Protein AF-A0A662GSS2-F1 (afdb_monomer)

Mean predicted aligned error: 10.98 Å

Solvent-accessible surface area (backbone atoms only — not comparable to full-atom values): 7253 Å² total; per-residue (Å²): 115,70,66,57,59,55,38,46,74,74,69,44,60,66,65,59,56,49,51,52,54,47,50,58,52,48,54,57,50,50,54,53,49,53,54,50,53,67,70,62,73,64,88,51,67,69,66,77,69,25,67,66,56,55,49,51,53,50,46,35,34,47,33,1,27,77,89,46,88,63,18,29,56,53,17,41,67,55,48,49,56,52,54,50,52,50,46,68,72,49,58,85,50,83,85,51,52,68,62,53,50,53,51,48,52,50,50,50,46,70,76,42,75,71,15,52,43,50,56,53,55,50,50,54,53,59,76,74,106

Foldseek 3Di:
DVVVVVCVVVVHPPVVVVVVVVVVVVVVVVVVVVVVCVVVVDDDVCVVVPPVVVVVLVCLCVLLPPPDPCSSVQSCVVVVVVLVVVLVVPVVDPPCSVVVSVVVSVVCCVVRVRHPVVVVVVVVVVVVD

Structure (mmCIF, N/CA/C/O backbone):
data_AF-A0A662GSS2-F1
#
_entry.id   AF-A0A662GSS2-F1
#
loop_
_atom_site.group_PDB
_atom_site.id
_atom_site.type_symbol
_atom_site.label_atom_id
_atom_site.label_alt_id
_atom_site.label_comp_id
_atom_site.label_asym_id
_atom_site.label_entity_id
_atom_site.label_seq_id
_atom_site.pdbx_PDB_ins_code
_atom_site.Cartn_x
_atom_site.Cartn_y
_atom_site.Cartn_z
_atom_site.occupancy
_atom_site.B_iso_or_equiv
_atom_site.auth_seq_id
_atom_site.auth_comp_id
_atom_site.auth_asym_id
_atom_site.auth_atom_id
_atom_site.pdbx_PDB_model_num
ATOM 1 N N . ARG A 1 1 ? -10.160 5.418 19.799 1.00 49.72 1 ARG A N 1
ATOM 2 C CA . ARG A 1 1 ? -9.576 5.208 21.157 1.00 49.72 1 ARG A CA 1
ATOM 3 C C . ARG A 1 1 ? -10.683 5.126 22.199 1.00 49.72 1 ARG A C 1
ATOM 5 O O . ARG A 1 1 ? -10.632 4.222 23.017 1.00 49.72 1 ARG A O 1
ATOM 12 N N . GLU A 1 2 ? -11.683 6.003 22.132 1.00 53.19 2 GLU A N 1
ATOM 13 C CA . GLU A 1 2 ? -12.875 5.962 22.995 1.00 53.19 2 GLU A CA 1
ATOM 14 C C . GLU A 1 2 ? -13.703 4.678 22.790 1.00 53.19 2 GLU A C 1
ATOM 16 O O . GLU A 1 2 ? -14.084 4.037 23.767 1.00 53.19 2 GLU A O 1
ATOM 21 N N . ASP A 1 3 ? -13.825 4.199 21.545 1.00 68.38 3 ASP A N 1
ATOM 22 C CA . ASP A 1 3 ? -14.552 2.956 21.222 1.00 68.38 3 ASP A CA 1
ATOM 23 C C . ASP A 1 3 ? -13.954 1.697 21.866 1.00 68.38 3 ASP A C 1
ATOM 25 O O . ASP A 1 3 ? -14.654 0.726 22.132 1.00 68.38 3 ASP A O 1
ATOM 29 N N . GLU A 1 4 ? -12.645 1.691 22.133 1.00 68.19 4 GLU A N 1
ATOM 30 C CA . GLU A 1 4 ? -11.967 0.522 22.697 1.00 68.19 4 GLU A CA 1
ATOM 31 C C . GLU A 1 4 ? -12.246 0.370 24.195 1.00 68.19 4 GLU A C 1
ATOM 33 O O . GLU A 1 4 ? -12.384 -0.747 24.694 1.00 68.19 4 GLU A O 1
ATOM 38 N N . VAL A 1 5 ? -12.361 1.493 24.908 1.00 68.88 5 VAL A N 1
ATOM 39 C CA . VAL A 1 5 ? -12.716 1.508 26.332 1.00 68.88 5 VAL A CA 1
ATOM 40 C C . VAL A 1 5 ? -14.187 1.113 26.503 1.00 68.88 5 VAL A C 1
ATOM 42 O O . VAL A 1 5 ? -14.493 0.304 27.376 1.00 68.88 5 VAL A O 1
ATOM 45 N N . ALA A 1 6 ? -15.067 1.592 25.616 1.00 71.50 6 ALA A N 1
ATOM 46 C CA . ALA A 1 6 ? -16.480 1.210 25.585 1.00 71.50 6 ALA A CA 1
ATOM 47 C C . ALA A 1 6 ? -16.700 -0.263 25.182 1.00 71.50 6 ALA A C 1
ATOM 49 O O . ALA A 1 6 ? -17.533 -0.952 25.759 1.00 71.50 6 ALA A O 1
ATOM 50 N N . ALA A 1 7 ? -15.928 -0.799 24.234 1.00 70.75 7 ALA A N 1
ATOM 51 C CA . ALA A 1 7 ? -16.028 -2.212 23.864 1.00 70.75 7 ALA A CA 1
ATOM 52 C C . ALA A 1 7 ? -15.583 -3.140 25.011 1.00 70.75 7 ALA A C 1
ATOM 54 O O . ALA A 1 7 ? -16.218 -4.167 25.264 1.00 70.75 7 ALA A O 1
ATOM 55 N N . ARG A 1 8 ? -14.532 -2.761 25.754 1.00 74.88 8 ARG A N 1
ATOM 56 C CA . ARG A 1 8 ? -14.077 -3.528 26.925 1.00 74.88 8 ARG A CA 1
ATOM 57 C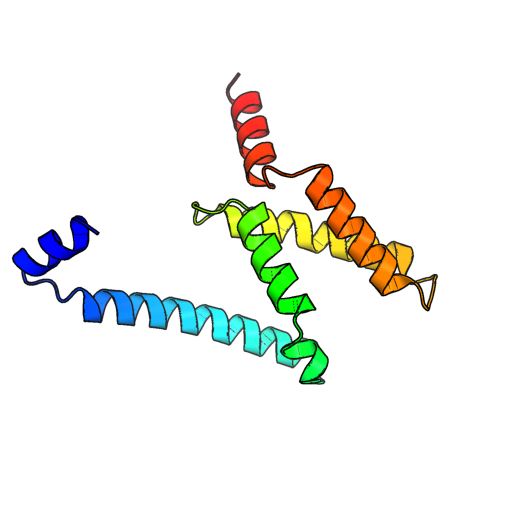 C . ARG A 1 8 ? -15.087 -3.516 28.072 1.00 74.88 8 ARG A C 1
ATOM 59 O O . ARG A 1 8 ? -15.200 -4.531 28.753 1.00 74.88 8 ARG A O 1
ATOM 66 N N . SER A 1 9 ? -15.835 -2.428 28.276 1.00 75.19 9 SER A N 1
ATOM 67 C CA . SER A 1 9 ? -16.858 -2.365 29.333 1.00 75.19 9 SER A CA 1
ATOM 68 C C . SER A 1 9 ? -18.092 -3.230 29.046 1.00 75.19 9 SER A C 1
ATOM 70 O O . SER A 1 9 ? -18.771 -3.634 29.984 1.00 75.19 9 SER A O 1
ATOM 72 N N . VAL A 1 10 ? -18.339 -3.591 27.781 1.00 80.25 10 VAL A N 1
ATOM 73 C CA . VAL A 1 10 ? -19.389 -4.547 27.364 1.00 80.25 10 VAL A CA 1
ATOM 74 C C . VAL A 1 10 ? -18.858 -5.999 27.327 1.00 80.25 10 VAL A C 1
ATOM 76 O O . VAL A 1 10 ? -19.556 -6.922 26.921 1.00 80.25 10 VAL A O 1
ATOM 79 N N . GLY A 1 11 ? -17.616 -6.236 27.768 1.00 78.00 11 GLY A N 1
ATOM 80 C CA . GLY A 1 11 ? -17.000 -7.569 27.808 1.00 78.00 11 GLY A CA 1
ATOM 81 C C . GLY A 1 11 ? -16.407 -8.041 26.475 1.00 78.00 11 GLY A C 1
ATOM 82 O O . GLY A 1 11 ? -16.001 -9.198 26.360 1.00 78.00 11 GLY A O 1
ATOM 83 N N . ILE A 1 12 ? -16.311 -7.169 25.462 1.00 78.50 12 ILE A N 1
ATOM 84 C CA . ILE A 1 12 ? -15.691 -7.513 24.178 1.00 78.50 12 ILE A CA 1
ATOM 85 C C . ILE A 1 12 ? -14.172 -7.527 24.347 1.00 78.50 12 ILE A C 1
ATOM 87 O O . ILE A 1 12 ? -13.545 -6.530 24.718 1.00 78.50 12 ILE A O 1
ATOM 91 N N . ASN A 1 13 ? -13.552 -8.656 24.008 1.00 82.31 13 ASN A N 1
ATOM 92 C CA . ASN A 1 13 ? -12.102 -8.769 23.977 1.00 82.31 13 ASN A CA 1
ATOM 93 C C . ASN A 1 13 ? -11.537 -8.024 22.753 1.00 82.31 13 ASN A C 1
ATOM 95 O O . ASN A 1 13 ? -11.382 -8.585 21.665 1.00 82.31 13 ASN A O 1
ATOM 99 N N . THR A 1 14 ? -11.207 -6.744 22.936 1.00 82.81 14 THR A N 1
ATOM 100 C CA . THR A 1 14 ? -10.677 -5.886 21.862 1.00 82.81 14 THR A CA 1
ATOM 101 C C . THR A 1 14 ? -9.331 -6.364 21.320 1.00 82.81 14 THR A C 1
ATOM 103 O O . THR A 1 14 ? -8.998 -6.072 20.172 1.00 82.81 14 THR A O 1
ATOM 106 N N . VAL A 1 15 ? -8.571 -7.130 22.110 1.00 86.06 15 VAL A N 1
ATOM 107 C CA . VAL A 1 15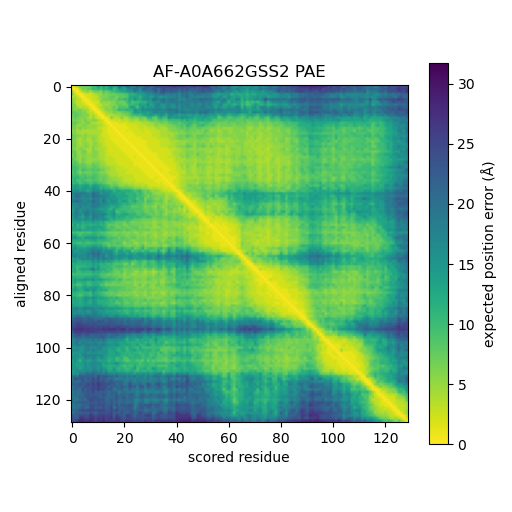 ? -7.299 -7.725 21.685 1.00 86.06 15 VAL A CA 1
ATOM 108 C C . VAL A 1 15 ? -7.554 -8.823 20.656 1.00 86.06 15 VAL A C 1
ATOM 110 O O . VAL A 1 15 ? -6.955 -8.789 19.584 1.00 86.06 15 VAL A O 1
ATOM 113 N N . LEU A 1 16 ? -8.490 -9.740 20.926 1.00 85.81 16 LEU A N 1
ATOM 114 C CA . LEU A 1 16 ? -8.845 -10.804 19.979 1.00 85.81 16 LEU A CA 1
ATOM 115 C C . LEU A 1 16 ? -9.384 -10.241 18.662 1.00 85.81 16 LEU A C 1
ATOM 117 O O . LEU A 1 16 ? -8.945 -10.668 17.599 1.00 85.81 16 LEU A O 1
ATOM 121 N N . VAL A 1 17 ? -10.269 -9.242 18.715 1.00 88.00 17 VAL A N 1
ATOM 122 C CA . VAL A 1 17 ? -10.823 -8.616 17.500 1.00 88.00 17 VAL A CA 1
ATOM 123 C C . VAL A 1 17 ? -9.719 -7.988 16.643 1.00 88.00 17 VAL A C 1
ATOM 125 O O . VAL A 1 17 ? -9.697 -8.178 15.427 1.00 88.00 17 VAL A O 1
ATOM 128 N N . LYS A 1 18 ? -8.760 -7.290 17.262 1.00 86.69 18 LYS A N 1
ATOM 129 C CA . LYS A 1 18 ? -7.612 -6.712 16.547 1.00 86.69 18 LYS A CA 1
ATOM 130 C C . LYS A 1 18 ? -6.686 -7.778 15.968 1.00 86.69 18 LYS A C 1
ATOM 132 O O . LYS A 1 18 ? -6.247 -7.627 14.833 1.00 86.69 18 LYS A O 1
ATOM 137 N N . ILE A 1 19 ? -6.411 -8.848 16.716 1.00 92.12 19 ILE A N 1
ATOM 138 C CA . ILE A 1 19 ? -5.590 -9.968 16.240 1.00 92.12 19 ILE A CA 1
ATOM 139 C C . ILE A 1 19 ? -6.253 -10.641 15.033 1.00 92.12 19 ILE A C 1
ATOM 141 O O . ILE A 1 19 ? -5.579 -10.891 14.038 1.00 92.12 19 ILE A O 1
ATOM 145 N N . VAL A 1 20 ? -7.565 -10.887 15.075 1.00 92.12 20 VAL A N 1
ATOM 146 C CA . VAL A 1 20 ? -8.304 -11.471 13.945 1.00 92.12 20 VAL A CA 1
ATOM 147 C C . VAL A 1 20 ? -8.284 -10.533 12.737 1.00 92.12 20 VAL A C 1
ATOM 149 O O . VAL A 1 20 ? -7.980 -10.975 11.632 1.00 92.12 20 VAL A O 1
ATOM 152 N N . ALA A 1 21 ? -8.524 -9.233 12.930 1.00 89.75 21 ALA A N 1
ATOM 153 C CA . ALA A 1 21 ? -8.446 -8.249 11.848 1.00 89.75 21 ALA A CA 1
ATOM 154 C C . ALA A 1 21 ? -7.037 -8.169 11.224 1.00 89.75 21 ALA A C 1
ATOM 156 O O . ALA A 1 21 ? -6.895 -8.072 10.000 1.00 89.75 21 ALA A O 1
ATOM 157 N N . PHE A 1 22 ? -5.993 -8.258 12.051 1.00 91.19 22 PHE A N 1
ATOM 158 C CA . PHE A 1 22 ? -4.609 -8.321 11.594 1.00 91.19 22 PH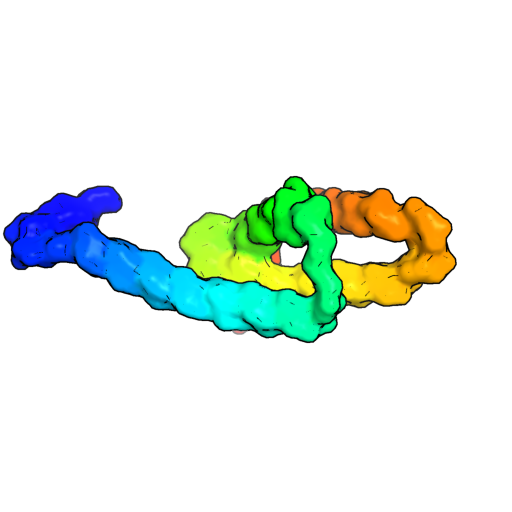E A CA 1
ATOM 159 C C . PHE A 1 22 ? -4.322 -9.614 10.826 1.00 91.19 22 PHE A C 1
ATOM 161 O O . PHE A 1 22 ? -3.762 -9.549 9.737 1.00 91.19 22 PHE A O 1
ATOM 168 N N . MET A 1 23 ? -4.756 -10.772 11.333 1.00 94.69 23 MET A N 1
ATOM 169 C CA . MET A 1 23 ? -4.594 -12.058 10.648 1.00 94.69 23 MET A CA 1
ATOM 170 C C . MET A 1 23 ? -5.278 -12.066 9.279 1.00 94.69 23 MET A C 1
ATOM 172 O O . MET A 1 23 ? -4.665 -12.483 8.300 1.00 94.69 23 MET A O 1
ATOM 176 N N . LEU A 1 24 ? -6.506 -11.550 9.179 1.00 93.69 24 LEU A N 1
ATOM 177 C CA . LEU A 1 24 ? -7.2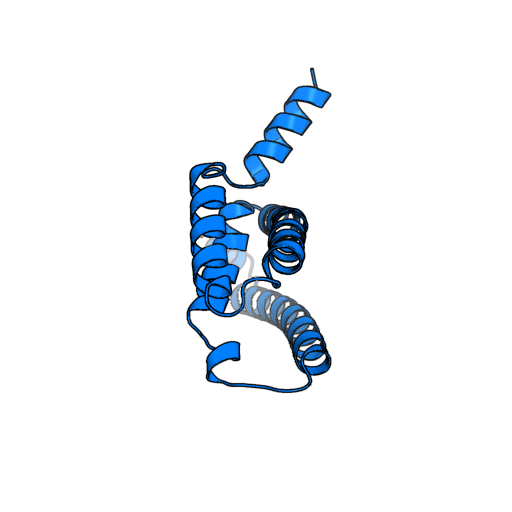12 -11.437 7.898 1.00 93.69 24 LEU A CA 1
ATOM 178 C C . LEU A 1 24 ? -6.444 -10.557 6.902 1.00 93.69 24 LEU A C 1
ATOM 180 O O . LEU A 1 24 ? -6.294 -10.921 5.736 1.00 93.69 24 LEU A O 1
ATOM 184 N N . SER A 1 25 ? -5.898 -9.434 7.371 1.00 88.69 25 SER A N 1
ATOM 185 C CA . SER A 1 25 ? -5.070 -8.543 6.546 1.00 88.69 25 SER A CA 1
ATOM 186 C C . SER A 1 25 ? -3.759 -9.213 6.118 1.00 88.69 25 SER A C 1
ATOM 188 O O . SER A 1 25 ? -3.345 -9.097 4.965 1.00 88.69 25 SER A O 1
ATOM 190 N N . ALA A 1 26 ? -3.121 -9.952 7.028 1.00 91.88 26 ALA A N 1
ATOM 191 C CA . ALA A 1 26 ? -1.881 -10.670 6.771 1.00 91.88 26 ALA A CA 1
ATOM 192 C C . ALA A 1 26 ? -2.070 -11.77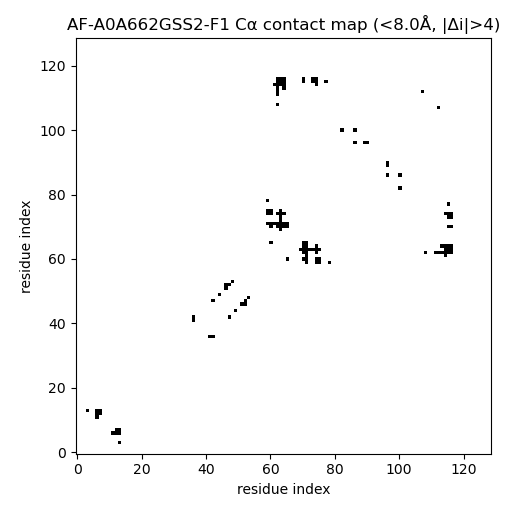5 5.725 1.00 91.88 26 ALA A C 1
ATOM 194 O O . ALA A 1 26 ? -1.246 -11.886 4.825 1.00 91.88 26 ALA A O 1
ATOM 195 N N . ILE A 1 27 ? -3.173 -12.529 5.782 1.00 95.38 27 ILE A N 1
ATOM 196 C CA . ILE A 1 27 ? -3.497 -13.564 4.787 1.00 95.38 27 ILE A CA 1
ATOM 197 C C . ILE A 1 27 ? -3.589 -12.954 3.386 1.00 95.38 27 ILE A C 1
ATOM 199 O O . ILE A 1 27 ? -2.955 -13.452 2.455 1.00 95.38 27 ILE A O 1
ATOM 203 N N .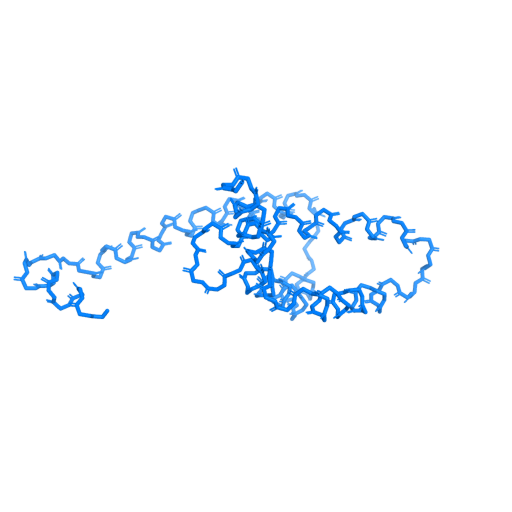 LEU A 1 28 ? -4.330 -11.851 3.235 1.00 89.50 28 LEU A N 1
ATOM 204 C CA . LEU A 1 28 ? -4.454 -11.160 1.948 1.00 89.50 28 LEU A CA 1
ATOM 205 C C . LEU A 1 28 ? -3.090 -10.674 1.437 1.00 89.50 28 LEU A C 1
ATOM 207 O O . LEU A 1 28 ? -2.770 -10.848 0.260 1.00 89.50 28 LEU A O 1
ATOM 211 N N . ASN A 1 29 ? -2.262 -10.123 2.326 1.00 88.12 29 ASN A N 1
ATOM 212 C CA . ASN A 1 29 ? -0.928 -9.648 1.972 1.00 88.12 29 ASN A CA 1
ATOM 213 C C . ASN A 1 29 ? 0.026 -10.796 1.584 1.00 88.12 29 ASN A C 1
ATOM 215 O O . ASN A 1 29 ? 0.787 -10.675 0.626 1.00 88.12 29 ASN A O 1
ATOM 219 N N . SER A 1 30 ? -0.039 -11.935 2.278 1.00 90.44 30 SER A N 1
ATOM 220 C CA . SER A 1 30 ? 0.766 -13.121 1.967 1.00 90.44 30 SER A CA 1
ATOM 221 C C . SER A 1 30 ? 0.429 -13.709 0.598 1.00 90.44 30 SER A C 1
ATOM 223 O O . SER A 1 30 ? 1.343 -14.098 -0.127 1.00 90.44 30 SER A O 1
ATOM 225 N N . ILE A 1 31 ? -0.851 -13.732 0.209 1.00 94.44 31 ILE A N 1
ATOM 226 C CA . ILE A 1 31 ? -1.268 -14.185 -1.129 1.00 94.44 31 ILE A CA 1
ATOM 227 C C . ILE A 1 31 ? -0.667 -13.277 -2.210 1.00 94.44 31 ILE A C 1
ATOM 229 O O . ILE A 1 31 ? -0.092 -13.770 -3.182 1.00 94.44 31 ILE A O 1
ATOM 233 N N . ALA A 1 32 ? -0.743 -11.956 -2.020 1.00 87.00 32 ALA A N 1
ATOM 234 C CA . ALA A 1 32 ? -0.150 -10.990 -2.944 1.00 87.00 32 ALA A CA 1
ATOM 235 C C . ALA A 1 32 ? 1.379 -11.146 -3.045 1.00 87.00 32 ALA A C 1
ATOM 237 O O . ALA A 1 32 ? 1.926 -11.176 -4.149 1.00 87.00 32 ALA A O 1
ATOM 238 N N . GLY A 1 33 ? 2.066 -11.317 -1.911 1.00 84.69 33 GLY A N 1
ATOM 239 C CA . GLY A 1 33 ? 3.510 -11.559 -1.871 1.00 84.69 33 GLY A CA 1
ATOM 240 C C . GLY A 1 33 ? 3.918 -12.861 -2.566 1.00 84.69 33 GLY A C 1
ATOM 241 O O . GLY A 1 33 ? 4.880 -12.877 -3.332 1.00 84.69 33 GLY A O 1
ATOM 242 N N . PHE A 1 34 ? 3.160 -13.941 -2.365 1.00 89.19 34 PHE A N 1
ATOM 243 C CA . PHE A 1 34 ? 3.408 -15.225 -3.023 1.00 89.19 34 PHE A CA 1
ATOM 244 C C . PHE A 1 34 ? 3.282 -15.127 -4.552 1.00 89.19 34 PHE A C 1
ATOM 246 O O . PHE A 1 34 ? 4.150 -15.611 -5.286 1.00 89.19 34 PHE A O 1
ATOM 253 N N . LEU A 1 35 ? 2.234 -14.452 -5.035 1.00 89.06 35 LEU A N 1
ATOM 254 C CA . LEU A 1 35 ? 2.038 -14.173 -6.461 1.00 89.06 35 LEU A CA 1
ATOM 255 C C . LEU A 1 35 ? 3.192 -13.337 -7.031 1.00 89.06 35 LEU A C 1
ATOM 257 O O . LEU A 1 35 ? 3.720 -13.669 -8.092 1.00 89.06 35 LEU A O 1
ATOM 261 N N . TYR A 1 36 ? 3.617 -12.296 -6.309 1.00 83.00 36 TYR A N 1
ATOM 262 C CA . TYR A 1 36 ? 4.721 -11.426 -6.717 1.00 83.00 36 TYR A CA 1
ATOM 263 C C . TYR A 1 36 ? 6.045 -12.187 -6.850 1.00 83.00 36 TYR A C 1
ATOM 265 O O . TYR A 1 36 ? 6.703 -12.094 -7.884 1.00 83.00 36 TYR A O 1
ATOM 273 N N . VAL A 1 37 ? 6.405 -13.001 -5.853 1.00 85.19 37 VAL A N 1
ATOM 274 C CA . VAL A 1 37 ? 7.627 -13.824 -5.882 1.00 85.19 37 VAL A CA 1
ATOM 275 C C . VAL A 1 37 ? 7.601 -14.821 -7.044 1.00 85.19 37 VAL A C 1
ATOM 277 O O . VAL A 1 37 ? 8.593 -14.982 -7.759 1.00 85.19 37 VAL A O 1
ATOM 280 N N . THR A 1 38 ? 6.451 -15.454 -7.275 1.00 86.06 38 THR A N 1
ATOM 281 C CA . THR A 1 38 ? 6.273 -16.405 -8.384 1.00 86.06 38 THR A CA 1
ATOM 282 C C . THR A 1 38 ? 6.390 -15.716 -9.749 1.00 86.06 38 THR A C 1
ATOM 284 O O . THR A 1 38 ? 6.909 -16.307 -10.697 1.00 86.06 38 THR A O 1
ATOM 287 N N . TYR A 1 39 ? 5.950 -14.458 -9.852 1.00 83.00 39 TYR A N 1
ATOM 288 C CA . TYR A 1 39 ? 6.066 -13.649 -11.065 1.00 83.00 39 TYR A CA 1
ATOM 289 C C . TYR A 1 39 ? 7.520 -13.272 -11.383 1.00 83.00 39 TYR A C 1
ATOM 291 O O . TYR A 1 39 ? 7.964 -13.467 -12.514 1.00 83.00 39 TYR A O 1
ATOM 299 N N . ILE A 1 40 ? 8.276 -12.775 -10.396 1.00 80.88 40 ILE A N 1
ATOM 300 C CA . ILE A 1 40 ? 9.659 -12.316 -10.611 1.00 80.88 40 ILE A CA 1
ATOM 301 C C . ILE A 1 40 ? 10.658 -13.470 -10.788 1.00 80.88 40 ILE A C 1
ATOM 303 O O . ILE A 1 40 ? 11.707 -13.263 -11.393 1.00 80.88 40 ILE A O 1
ATOM 307 N N . ARG A 1 41 ? 10.348 -14.680 -10.286 1.00 80.69 41 ARG A N 1
ATOM 308 C CA . ARG A 1 41 ? 11.161 -15.922 -10.364 1.00 80.69 41 ARG A CA 1
ATOM 309 C C . ARG A 1 41 ? 12.589 -15.843 -9.797 1.00 80.69 41 ARG A C 1
ATOM 311 O O . ARG A 1 41 ? 13.277 -16.858 -9.749 1.00 80.69 41 ARG A O 1
ATOM 318 N N . TYR A 1 42 ? 13.020 -14.671 -9.349 1.00 78.38 42 TYR A N 1
ATOM 319 C CA . TYR A 1 42 ? 14.316 -14.387 -8.756 1.00 78.38 42 TYR A CA 1
ATOM 320 C C . TYR A 1 42 ? 14.121 -13.388 -7.615 1.00 78.38 42 TYR A C 1
ATOM 322 O O . TYR A 1 42 ? 13.453 -12.371 -7.792 1.00 78.38 42 TYR A O 1
ATOM 330 N N . ILE A 1 43 ? 14.683 -13.689 -6.443 1.00 75.50 43 ILE A N 1
ATOM 331 C CA . ILE A 1 43 ? 14.592 -12.828 -5.263 1.00 75.50 43 ILE A CA 1
ATOM 332 C C . ILE A 1 43 ? 15.973 -12.248 -5.000 1.00 75.50 43 ILE A C 1
ATOM 334 O O . ILE A 1 43 ? 16.867 -12.949 -4.529 1.00 75.50 43 ILE A O 1
ATOM 338 N N . ASP A 1 44 ? 16.119 -10.957 -5.271 1.00 79.62 44 ASP A N 1
ATOM 339 C CA . ASP A 1 44 ? 17.247 -10.176 -4.781 1.00 79.62 44 ASP A CA 1
ATOM 340 C C . ASP A 1 44 ? 16.832 -9.484 -3.475 1.00 79.62 44 ASP A C 1
ATOM 342 O O . ASP A 1 44 ? 15.908 -8.666 -3.507 1.00 79.62 44 ASP A O 1
ATOM 346 N N . PRO A 1 45 ? 17.455 -9.783 -2.321 1.00 73.56 45 PRO A N 1
ATOM 347 C CA . PRO A 1 45 ? 17.097 -9.152 -1.054 1.00 73.56 45 PRO A CA 1
ATOM 348 C C . PRO A 1 45 ? 17.337 -7.636 -1.053 1.00 73.56 45 PRO A C 1
ATOM 350 O O . PRO A 1 45 ? 16.633 -6.927 -0.335 1.00 73.56 45 PRO A O 1
ATOM 353 N N . TYR A 1 46 ? 18.265 -7.127 -1.870 1.00 73.88 46 TYR A N 1
ATOM 354 C CA . TYR A 1 46 ? 18.502 -5.689 -1.991 1.00 73.88 46 TYR A CA 1
ATOM 355 C C . TYR A 1 46 ? 17.340 -4.982 -2.695 1.00 73.88 46 TYR A C 1
ATOM 357 O O . TYR A 1 46 ? 16.944 -3.894 -2.291 1.00 73.88 46 TYR A O 1
ATOM 365 N N . VAL A 1 47 ? 16.751 -5.629 -3.704 1.00 68.56 47 VAL A N 1
ATOM 366 C CA . VAL A 1 47 ? 15.581 -5.100 -4.418 1.00 68.56 47 VAL A CA 1
ATOM 367 C C . VAL A 1 47 ? 14.306 -5.351 -3.614 1.00 68.56 47 VAL A C 1
ATOM 369 O O . VAL A 1 47 ? 13.484 -4.458 -3.479 1.00 68.56 47 VAL A O 1
ATOM 372 N N . ALA A 1 48 ? 14.136 -6.539 -3.028 1.00 69.94 48 ALA A N 1
ATOM 373 C CA . ALA A 1 48 ? 12.911 -6.932 -2.330 1.00 69.94 48 ALA A CA 1
ATOM 374 C C . ALA A 1 48 ? 12.681 -6.187 -1.002 1.00 69.94 48 ALA A C 1
ATOM 376 O O . ALA A 1 48 ? 11.531 -5.943 -0.637 1.00 69.94 48 ALA A O 1
ATOM 377 N N . PHE A 1 49 ? 13.753 -5.825 -0.290 1.00 72.06 49 PHE A N 1
ATOM 378 C CA . PHE A 1 49 ? 13.699 -5.084 0.980 1.00 72.06 49 PHE A CA 1
ATOM 379 C C . PHE A 1 49 ? 14.334 -3.693 0.880 1.00 72.06 49 PHE A C 1
ATOM 381 O O . PHE A 1 49 ? 14.662 -3.075 1.895 1.00 72.06 49 PHE A O 1
ATOM 388 N N . GLY A 1 50 ? 14.515 -3.200 -0.344 1.00 75.19 50 GLY A N 1
ATOM 389 C CA . GLY A 1 50 ? 15.059 -1.880 -0.599 1.00 75.19 50 GLY A CA 1
ATOM 390 C C . GLY A 1 50 ? 14.153 -0.758 -0.080 1.00 75.19 50 GLY A C 1
ATOM 391 O O . GLY A 1 50 ? 12.926 -0.888 0.049 1.00 75.19 50 GLY A O 1
ATOM 392 N N . LEU A 1 51 ? 14.773 0.383 0.235 1.00 72.62 51 LEU A N 1
ATOM 393 C CA . LEU A 1 51 ? 14.048 1.593 0.641 1.00 72.62 51 LEU A CA 1
ATOM 394 C C . LEU A 1 51 ? 13.127 2.103 -0.469 1.00 72.62 51 LEU A C 1
ATOM 396 O O . LEU A 1 51 ? 12.079 2.673 -0.186 1.00 72.62 51 LEU A O 1
ATOM 400 N N . ASP A 1 52 ? 13.499 1.878 -1.719 1.00 70.44 52 ASP A N 1
ATOM 401 C CA . ASP A 1 52 ? 12.744 2.213 -2.918 1.00 70.44 52 ASP A CA 1
ATOM 402 C C . ASP A 1 52 ? 11.343 1.585 -2.922 1.00 70.44 52 ASP A C 1
ATOM 404 O O . ASP A 1 52 ? 10.358 2.315 -3.059 1.00 70.44 52 ASP A O 1
ATOM 408 N N . ILE A 1 53 ? 11.216 0.277 -2.675 1.00 74.94 53 ILE A N 1
ATOM 409 C CA . ILE A 1 53 ? 9.903 -0.387 -2.609 1.00 74.94 53 ILE A CA 1
ATOM 410 C C . ILE A 1 53 ? 9.084 0.137 -1.427 1.00 74.94 53 ILE A C 1
ATOM 412 O O . ILE A 1 53 ? 7.897 0.438 -1.581 1.00 74.94 53 ILE A O 1
ATOM 416 N N . SER A 1 54 ? 9.716 0.300 -0.264 1.00 77.56 54 SER A N 1
ATOM 417 C CA . SER A 1 54 ? 9.046 0.790 0.948 1.00 77.56 54 SER A CA 1
ATOM 418 C C . SER A 1 54 ? 8.501 2.211 0.761 1.00 77.56 54 SER A C 1
ATOM 420 O O . SER A 1 54 ? 7.361 2.505 1.131 1.00 77.56 54 SER A O 1
ATOM 422 N N . LEU A 1 55 ? 9.292 3.088 0.134 1.00 73.31 55 LEU A N 1
ATOM 423 C CA . LEU A 1 55 ? 8.895 4.454 -0.194 1.00 73.31 55 LEU A CA 1
ATOM 424 C C . LEU A 1 55 ? 7.770 4.470 -1.223 1.00 73.31 55 LEU A C 1
ATOM 426 O O . LEU A 1 55 ? 6.787 5.174 -1.013 1.00 73.31 55 LEU A O 1
ATOM 430 N N . ILE A 1 56 ? 7.864 3.682 -2.297 1.00 72.75 56 ILE A N 1
ATOM 431 C CA . ILE A 1 56 ? 6.807 3.608 -3.314 1.00 72.75 56 ILE A CA 1
ATOM 432 C C . ILE A 1 56 ? 5.492 3.124 -2.689 1.00 72.75 56 ILE A C 1
ATOM 434 O O . ILE A 1 56 ? 4.452 3.732 -2.929 1.00 72.75 56 ILE A O 1
ATOM 438 N N . GLN A 1 57 ? 5.512 2.095 -1.840 1.00 75.19 57 GLN A N 1
ATOM 439 C CA . GLN A 1 57 ? 4.309 1.593 -1.164 1.00 75.19 57 GLN A CA 1
ATOM 440 C C . GLN A 1 57 ? 3.691 2.631 -0.214 1.00 75.19 57 GLN A C 1
ATOM 442 O O . GLN A 1 57 ? 2.472 2.847 -0.231 1.00 75.19 57 GLN A O 1
ATOM 447 N N . ALA A 1 58 ? 4.519 3.315 0.580 1.00 75.19 58 ALA A N 1
ATOM 448 C CA . ALA A 1 58 ? 4.064 4.400 1.445 1.00 75.19 58 ALA A CA 1
ATOM 449 C C . ALA A 1 58 ? 3.471 5.555 0.623 1.00 75.19 58 ALA A C 1
ATOM 451 O O . ALA A 1 58 ? 2.384 6.045 0.934 1.00 75.19 58 ALA A O 1
ATOM 452 N N . LEU A 1 59 ? 4.136 5.943 -0.467 1.00 71.81 59 LEU A N 1
ATOM 453 C CA . LEU A 1 59 ? 3.693 7.005 -1.368 1.00 71.81 59 LEU A CA 1
ATOM 454 C C . LEU A 1 59 ? 2.383 6.654 -2.070 1.00 71.81 59 LEU A C 1
ATOM 456 O O . LEU A 1 59 ? 1.478 7.478 -2.069 1.00 71.81 59 LEU A O 1
ATOM 460 N N . LEU A 1 60 ? 2.229 5.443 -2.609 1.00 71.06 60 LEU A N 1
ATOM 461 C CA . LEU A 1 60 ? 0.973 4.987 -3.219 1.00 71.06 60 LEU A CA 1
ATOM 462 C C . LEU A 1 60 ? -0.188 5.027 -2.216 1.00 71.06 60 LEU A C 1
ATOM 464 O O . LEU A 1 60 ? -1.300 5.419 -2.566 1.00 71.06 60 LEU A O 1
ATOM 468 N N . THR A 1 61 ? 0.079 4.697 -0.952 1.00 73.38 61 THR A N 1
ATOM 469 C CA . THR A 1 61 ? -0.927 4.729 0.118 1.00 73.38 61 THR A CA 1
ATOM 470 C C . THR A 1 61 ? -1.301 6.164 0.503 1.00 73.38 61 THR A C 1
ATOM 472 O O . THR A 1 61 ? -2.484 6.497 0.599 1.00 73.38 61 THR A O 1
ATOM 475 N N . ILE A 1 62 ? -0.307 7.039 0.683 1.00 71.38 62 ILE A N 1
ATOM 476 C CA . ILE A 1 62 ? -0.507 8.452 1.047 1.00 71.38 62 ILE A CA 1
ATOM 477 C C . ILE A 1 62 ? -1.187 9.207 -0.099 1.00 71.38 62 ILE A C 1
ATOM 479 O O . ILE A 1 62 ? -2.177 9.907 0.118 1.00 71.38 62 ILE A O 1
ATOM 483 N N . MET A 1 63 ? -0.703 9.007 -1.323 1.00 68.31 63 MET A N 1
ATOM 484 C CA . MET A 1 63 ? -1.227 9.614 -2.542 1.00 68.31 63 MET A CA 1
ATOM 485 C C . MET A 1 63 ? -2.561 8.989 -2.965 1.00 68.31 63 MET A C 1
ATOM 487 O O . MET A 1 63 ? -3.353 9.627 -3.644 1.00 68.31 63 MET A O 1
ATOM 491 N N . GLY A 1 64 ? -2.887 7.773 -2.539 1.00 66.88 64 GLY A N 1
ATOM 492 C CA . GLY A 1 64 ? -4.242 7.240 -2.656 1.00 66.88 64 GLY A CA 1
ATOM 493 C C . GLY A 1 64 ? -5.240 7.951 -1.739 1.00 66.88 64 GLY A C 1
ATOM 494 O O . GLY A 1 64 ? -6.410 8.068 -2.086 1.00 66.88 64 GLY A O 1
ATOM 495 N N . GLY A 1 65 ? -4.783 8.482 -0.604 1.00 65.94 65 GLY A N 1
ATOM 496 C CA . GLY A 1 65 ? -5.585 9.207 0.378 1.00 65.94 65 GLY A CA 1
ATOM 497 C C . GLY A 1 65 ? -5.455 8.582 1.764 1.00 65.94 65 GLY A C 1
ATOM 498 O O . GLY A 1 65 ? -6.194 7.653 2.104 1.00 65.94 65 GLY A O 1
ATOM 499 N N . ALA A 1 66 ? -4.543 9.122 2.577 1.00 56.22 66 ALA A N 1
ATOM 500 C CA . ALA A 1 66 ? -4.337 8.714 3.965 1.00 56.22 66 ALA A CA 1
ATOM 501 C C . ALA A 1 66 ? -5.615 8.952 4.795 1.00 56.22 66 ALA A C 1
ATOM 503 O O . ALA A 1 66 ? -5.953 10.087 5.124 1.00 56.22 66 ALA A O 1
ATOM 504 N N . GLY A 1 67 ? -6.353 7.880 5.099 1.00 58.78 67 GLY A N 1
ATOM 505 C CA . GLY A 1 67 ? -7.564 7.932 5.930 1.00 58.78 67 GLY A CA 1
ATOM 506 C C . GLY A 1 67 ? -8.829 7.334 5.310 1.00 58.78 67 GLY A C 1
ATOM 507 O O . GLY A 1 67 ? -9.866 7.324 5.967 1.00 58.78 67 GLY A O 1
ATOM 508 N N . THR A 1 68 ? -8.778 6.808 4.080 1.00 66.69 68 THR A N 1
ATOM 509 C CA . THR A 1 68 ? -9.910 6.069 3.484 1.00 66.69 68 THR A CA 1
ATOM 510 C C . THR A 1 68 ? -9.477 4.690 3.006 1.00 66.69 68 THR A C 1
ATOM 512 O O . THR A 1 68 ? -8.425 4.565 2.393 1.00 66.69 68 THR A O 1
ATOM 515 N N . VAL A 1 69 ? -10.293 3.656 3.242 1.00 68.88 69 VAL A N 1
ATOM 516 C CA . VAL A 1 69 ? -10.000 2.274 2.799 1.00 68.88 69 VAL A CA 1
ATOM 517 C C . VAL A 1 69 ? -9.903 2.187 1.268 1.00 68.88 69 VAL A C 1
ATOM 519 O O . VAL A 1 69 ? -9.066 1.472 0.731 1.00 68.88 69 VAL A O 1
ATOM 522 N N . TRP A 1 70 ? -10.715 2.976 0.557 1.00 70.69 70 TRP A N 1
ATOM 523 C CA . TRP A 1 70 ? -10.762 2.999 -0.910 1.00 70.69 70 TRP A CA 1
ATOM 524 C C . TRP A 1 70 ? -9.686 3.866 -1.568 1.00 70.69 70 TRP A C 1
ATOM 526 O O . TRP A 1 70 ? -9.429 3.719 -2.762 1.00 70.69 70 TRP A O 1
ATOM 536 N N . GLY A 1 71 ? -9.049 4.759 -0.812 1.00 69.69 71 GLY A N 1
ATOM 537 C CA . GLY A 1 71 ? -8.055 5.679 -1.349 1.00 69.69 71 GLY A CA 1
ATOM 538 C C . GLY A 1 71 ? -6.811 4.996 -1.897 1.00 69.69 71 GLY A C 1
ATOM 539 O O . GLY A 1 71 ? -6.511 5.171 -3.077 1.00 69.69 71 GLY A O 1
ATOM 540 N N . PRO A 1 72 ? -6.118 4.168 -1.099 1.00 74.50 72 PRO A N 1
ATOM 541 C CA . PRO A 1 72 ? -4.970 3.396 -1.561 1.00 74.50 72 PRO A CA 1
ATOM 542 C C . PRO A 1 72 ? -5.303 2.509 -2.761 1.00 74.50 72 PRO A C 1
ATOM 544 O O . PRO A 1 72 ? -4.513 2.430 -3.690 1.00 74.50 72 PRO A O 1
ATOM 547 N N . VAL A 1 73 ? -6.496 1.902 -2.797 1.00 78.31 73 VAL A N 1
ATOM 548 C CA . VAL A 1 73 ? -6.928 1.059 -3.925 1.00 78.31 73 VAL A CA 1
ATOM 549 C C . VAL A 1 73 ? -7.001 1.871 -5.220 1.00 78.31 73 VAL A C 1
ATOM 551 O O . VAL A 1 73 ? -6.398 1.489 -6.219 1.00 78.31 73 VAL A O 1
ATOM 554 N N . LEU A 1 74 ? -7.683 3.020 -5.204 1.00 72.88 74 LEU A N 1
ATOM 555 C CA . LEU A 1 74 ? -7.803 3.889 -6.380 1.00 72.88 74 LEU A CA 1
ATOM 556 C C . LEU A 1 74 ? -6.466 4.529 -6.771 1.00 72.88 74 LEU A C 1
ATOM 558 O O . LEU A 1 74 ? -6.158 4.625 -7.958 1.00 72.88 74 LEU A O 1
ATOM 562 N N . GLY A 1 75 ? -5.659 4.928 -5.785 1.00 70.00 75 GLY A N 1
ATOM 563 C CA . GLY A 1 75 ? -4.304 5.427 -6.000 1.00 70.00 75 GLY A CA 1
ATOM 564 C C . GLY A 1 75 ? -3.452 4.400 -6.732 1.00 70.00 75 GLY A C 1
ATOM 565 O O . GLY A 1 75 ? -2.942 4.685 -7.810 1.00 70.00 75 GLY A O 1
ATOM 566 N N . THR A 1 76 ? -3.371 3.182 -6.207 1.00 76.06 76 THR A N 1
ATOM 567 C CA . THR A 1 76 ? -2.614 2.083 -6.810 1.00 76.06 76 THR A CA 1
ATOM 568 C C . THR A 1 76 ? -3.111 1.746 -8.219 1.00 76.06 76 THR A C 1
ATOM 570 O O . THR A 1 76 ? -2.296 1.644 -9.133 1.00 76.06 76 THR A O 1
ATOM 573 N N . VAL A 1 77 ? -4.428 1.644 -8.433 1.00 79.25 77 VAL A N 1
ATOM 574 C CA . VAL A 1 77 ? -5.012 1.304 -9.747 1.00 79.25 77 VAL A CA 1
ATOM 575 C C . VAL A 1 77 ? -4.712 2.353 -10.819 1.00 79.25 77 VAL A C 1
ATOM 577 O O . VAL A 1 77 ? -4.572 1.996 -11.981 1.00 79.25 77 VAL A O 1
ATOM 580 N N . ILE A 1 78 ? -4.602 3.633 -10.464 1.00 74.62 78 ILE A N 1
ATOM 581 C CA . ILE A 1 78 ? -4.326 4.704 -11.436 1.00 74.62 78 ILE A CA 1
ATOM 582 C C . ILE A 1 78 ? -2.819 4.904 -11.620 1.00 74.62 78 ILE A C 1
ATOM 584 O O . ILE A 1 78 ? -2.332 5.064 -12.740 1.00 74.62 78 ILE A O 1
ATOM 588 N N . LEU A 1 79 ? -2.070 4.902 -10.519 1.00 73.75 79 LEU A N 1
ATOM 589 C CA . LEU A 1 79 ? -0.666 5.293 -10.510 1.00 73.75 79 LEU A CA 1
ATOM 590 C C . LEU A 1 79 ? 0.254 4.184 -10.995 1.00 73.75 79 LEU A C 1
ATOM 592 O O . LEU A 1 79 ? 1.201 4.485 -11.715 1.00 73.75 79 LEU A O 1
ATOM 596 N N . ILE A 1 80 ? -0.017 2.919 -10.651 1.00 78.44 80 ILE A N 1
ATOM 597 C CA . ILE A 1 80 ? 0.826 1.811 -11.114 1.00 78.44 80 ILE A CA 1
ATOM 598 C C . ILE A 1 80 ? 0.823 1.721 -12.644 1.00 78.44 80 ILE A C 1
ATOM 600 O O . ILE A 1 80 ? 1.911 1.755 -13.212 1.00 78.44 80 ILE A O 1
ATOM 604 N N . PRO A 1 81 ? -0.326 1.681 -13.348 1.00 79.69 81 PRO A N 1
ATOM 605 C CA . PRO A 1 81 ? -0.319 1.619 -14.807 1.00 79.69 81 PRO A CA 1
ATOM 606 C C . PRO A 1 81 ? 0.348 2.832 -15.444 1.00 79.69 81 PRO A C 1
ATOM 608 O O . PRO A 1 81 ? 1.042 2.688 -16.444 1.00 79.69 81 PRO A O 1
ATOM 611 N N . LEU A 1 82 ? 0.170 4.021 -14.862 1.00 74.12 82 LEU A N 1
ATOM 612 C CA . LEU A 1 82 ? 0.810 5.235 -15.354 1.00 74.12 82 LEU A CA 1
ATOM 613 C C . LEU A 1 82 ? 2.340 5.142 -15.252 1.00 74.12 82 LEU A C 1
ATOM 615 O O . LEU A 1 82 ? 3.035 5.419 -16.228 1.00 74.12 82 LEU A O 1
ATOM 619 N N . LEU A 1 83 ? 2.864 4.699 -14.106 1.00 72.31 83 LEU A N 1
ATOM 620 C CA . LEU A 1 83 ? 4.298 4.467 -13.907 1.00 72.31 83 LEU A CA 1
ATOM 621 C C . LEU A 1 83 ? 4.825 3.368 -14.843 1.00 72.31 83 LEU A C 1
ATOM 623 O O . LEU A 1 83 ? 5.894 3.518 -15.430 1.00 72.31 83 LEU A O 1
ATOM 627 N N . GLU A 1 84 ? 4.052 2.300 -15.032 1.00 76.50 84 GLU A N 1
ATOM 628 C CA . GLU A 1 84 ? 4.381 1.172 -15.905 1.00 76.50 84 GLU A CA 1
ATOM 629 C C . GLU A 1 84 ? 4.466 1.589 -17.381 1.00 76.50 84 GLU A C 1
ATOM 631 O O . GLU A 1 84 ? 5.429 1.255 -18.072 1.00 76.50 84 GLU A O 1
ATOM 636 N N . LEU A 1 85 ? 3.486 2.363 -17.861 1.00 75.50 85 LEU A N 1
ATOM 637 C CA . LEU A 1 85 ? 3.460 2.926 -19.213 1.00 75.50 85 LEU A CA 1
ATOM 638 C C . LEU A 1 85 ? 4.701 3.781 -19.452 1.00 75.50 85 LEU A C 1
ATOM 640 O O . LEU A 1 85 ? 5.416 3.573 -20.432 1.00 75.50 85 LEU A O 1
ATOM 644 N N . PHE A 1 86 ? 5.006 4.690 -18.529 1.00 67.62 86 PHE A N 1
ATOM 645 C CA . PHE A 1 86 ? 6.222 5.490 -18.612 1.00 67.62 86 PHE A CA 1
ATOM 646 C C 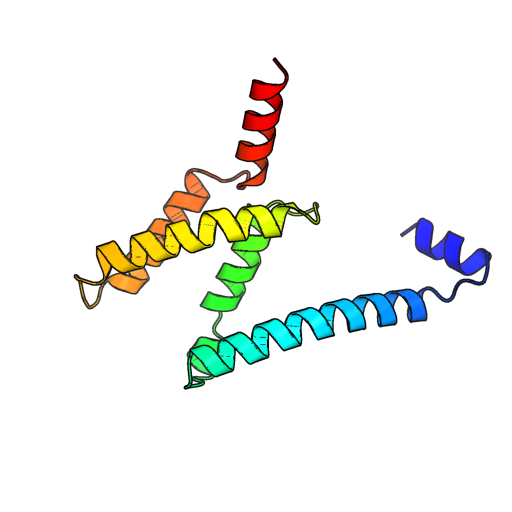. PHE A 1 86 ? 7.478 4.617 -18.616 1.00 67.62 86 PHE A C 1
ATOM 648 O O . PHE A 1 86 ? 8.367 4.856 -19.434 1.00 67.62 86 PHE A O 1
ATOM 655 N N . ARG A 1 87 ? 7.542 3.559 -17.796 1.00 68.06 87 ARG A N 1
ATOM 656 C CA . ARG A 1 87 ? 8.663 2.614 -17.852 1.00 68.06 87 ARG A CA 1
ATOM 657 C C . ARG A 1 87 ? 8.838 2.068 -19.263 1.00 68.06 87 ARG A C 1
ATOM 659 O O . ARG A 1 87 ? 9.918 2.198 -19.829 1.00 68.06 87 ARG A O 1
ATOM 666 N N . VAL A 1 88 ? 7.785 1.511 -19.854 1.00 71.62 88 VAL A N 1
ATOM 667 C CA . VAL A 1 88 ? 7.843 0.888 -21.186 1.00 71.62 88 VAL A CA 1
ATOM 668 C C . VAL A 1 88 ? 8.263 1.886 -22.274 1.00 71.62 88 VAL A C 1
ATOM 670 O O . VAL A 1 88 ? 9.069 1.532 -23.134 1.00 71.62 88 VAL A O 1
ATOM 673 N N . TYR A 1 89 ? 7.789 3.135 -22.220 1.00 70.06 89 TYR A N 1
ATOM 674 C CA . TYR A 1 89 ? 8.166 4.168 -23.194 1.00 70.06 89 TYR A CA 1
ATOM 675 C C . TYR A 1 89 ? 9.629 4.630 -23.062 1.00 70.06 89 TYR A C 1
ATOM 677 O O . TYR A 1 89 ? 10.278 4.890 -24.078 1.00 70.06 89 TYR A O 1
ATOM 685 N N . PHE A 1 90 ? 10.168 4.707 -21.841 1.00 64.50 90 PHE A N 1
ATOM 686 C CA . PHE A 1 90 ? 11.508 5.254 -21.582 1.00 64.50 90 PHE A CA 1
ATOM 687 C C . PHE A 1 90 ? 12.627 4.199 -21.471 1.00 64.50 90 PHE A C 1
ATOM 689 O O . PHE A 1 90 ? 13.800 4.569 -21.513 1.00 64.50 90 PHE A O 1
ATOM 696 N N . VAL A 1 91 ? 12.294 2.897 -21.461 1.00 60.56 91 VAL A N 1
ATOM 697 C CA . VAL A 1 91 ? 13.240 1.752 -21.407 1.00 60.56 91 VAL A CA 1
ATOM 698 C C . VAL A 1 91 ? 14.354 1.803 -22.465 1.00 60.56 91 VAL A C 1
ATOM 700 O O . VAL A 1 91 ? 15.427 1.241 -22.247 1.00 60.56 91 VAL A O 1
ATOM 703 N N . LYS A 1 92 ? 14.155 2.501 -23.593 1.00 59.72 92 LYS A N 1
ATOM 704 C CA . LYS A 1 92 ? 15.164 2.611 -24.663 1.00 59.72 92 LYS A CA 1
ATOM 705 C C . LYS A 1 92 ? 16.456 3.336 -24.248 1.00 59.72 92 LYS A C 1
ATOM 707 O O . LYS A 1 92 ? 17.476 3.123 -24.898 1.00 59.72 92 LYS A O 1
ATOM 712 N N . PHE A 1 93 ? 16.458 4.138 -23.179 1.00 58.53 93 PHE A N 1
ATOM 713 C CA . PHE A 1 93 ? 17.653 4.846 -22.699 1.00 58.53 93 PHE A CA 1
ATOM 714 C C . PHE A 1 93 ? 18.292 4.110 -21.508 1.00 58.53 93 PHE A C 1
ATOM 716 O O . PHE A 1 93 ? 18.105 4.465 -20.343 1.00 58.53 93 PHE A O 1
ATOM 723 N N . SER A 1 94 ? 19.038 3.041 -21.805 1.00 53.12 94 SER A N 1
ATOM 724 C CA . SER A 1 94 ? 19.710 2.212 -20.793 1.00 53.12 94 SER A CA 1
ATOM 725 C C . SER A 1 94 ? 20.769 3.017 -20.021 1.00 53.12 94 SER A C 1
ATOM 727 O O . SER A 1 94 ? 21.740 3.490 -20.603 1.00 53.12 94 SER A O 1
ATOM 729 N N . GLY A 1 95 ? 20.546 3.206 -18.714 1.00 63.28 95 GLY A N 1
ATOM 730 C CA . GLY A 1 95 ? 21.433 3.921 -17.780 1.00 63.28 95 GLY A CA 1
ATOM 731 C C . GLY A 1 95 ? 20.732 5.010 -16.957 1.00 63.28 95 GLY A C 1
ATOM 732 O O . GLY A 1 95 ? 20.998 5.143 -15.767 1.00 63.28 95 GLY A O 1
ATOM 733 N N . ILE A 1 96 ? 19.771 5.734 -17.548 1.00 63.66 96 ILE A N 1
ATOM 734 C CA . ILE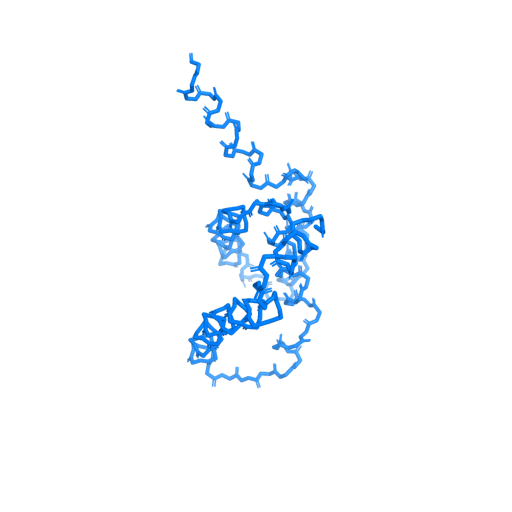 A 1 96 ? 19.076 6.871 -16.895 1.00 63.66 96 ILE A CA 1
ATOM 735 C C . ILE A 1 96 ? 17.689 6.458 -16.363 1.00 63.66 96 ILE A C 1
ATOM 737 O O . ILE A 1 96 ? 17.020 7.227 -15.677 1.00 63.66 96 ILE A O 1
ATOM 741 N N . ASN A 1 97 ? 17.265 5.216 -16.619 1.00 61.84 97 ASN A N 1
ATOM 742 C CA . ASN A 1 97 ? 15.930 4.708 -16.288 1.00 61.84 97 ASN A CA 1
ATOM 743 C C . ASN A 1 97 ? 15.505 4.991 -14.836 1.00 61.84 97 ASN A C 1
ATOM 745 O O . ASN A 1 97 ? 14.412 5.512 -14.626 1.00 61.84 97 ASN A O 1
ATOM 749 N N . TYR A 1 98 ? 16.359 4.727 -13.842 1.00 66.31 98 TYR A N 1
ATOM 750 C CA . TYR A 1 98 ? 16.024 4.964 -12.430 1.00 66.31 98 TYR A CA 1
ATOM 751 C C . TYR A 1 98 ? 15.901 6.455 -12.080 1.00 66.31 98 TYR A C 1
ATOM 753 O O . TYR A 1 98 ? 15.007 6.839 -11.327 1.00 66.31 98 TYR A O 1
ATOM 761 N N . MET A 1 99 ? 16.739 7.313 -12.671 1.00 69.62 99 MET A N 1
ATOM 762 C CA . MET A 1 99 ? 16.691 8.763 -12.449 1.00 69.62 99 MET A CA 1
ATOM 763 C C . MET A 1 99 ? 15.449 9.389 -13.094 1.00 69.62 99 MET A C 1
ATOM 765 O O . MET A 1 99 ? 14.801 10.241 -12.493 1.00 69.62 99 MET A O 1
ATOM 769 N N . LEU A 1 100 ? 15.066 8.906 -14.279 1.00 70.62 100 LEU A N 1
ATOM 770 C CA . LEU A 1 100 ? 13.822 9.278 -14.955 1.00 70.62 100 LEU A CA 1
ATOM 771 C C . LEU A 1 100 ? 12.583 8.838 -14.164 1.00 70.62 100 LEU A C 1
ATOM 773 O O . LEU A 1 100 ? 11.645 9.619 -14.042 1.00 70.62 100 LEU A O 1
ATOM 777 N N . HIS A 1 101 ? 12.590 7.639 -13.571 1.00 65.75 101 HIS A N 1
ATOM 778 C CA . HIS A 1 101 ? 11.501 7.194 -12.692 1.00 65.75 101 HIS A CA 1
ATOM 779 C C . HIS A 1 101 ? 11.398 8.048 -11.428 1.00 65.75 101 HIS A C 1
ATOM 781 O O . HIS A 1 101 ? 10.298 8.448 -11.056 1.00 65.75 101 HIS A O 1
ATOM 787 N N . GLY A 1 102 ? 12.528 8.370 -10.790 1.00 69.25 102 GLY A N 1
ATOM 788 C CA . GLY A 1 102 ? 12.559 9.258 -9.627 1.00 69.25 102 GLY A CA 1
ATOM 789 C C . GLY A 1 102 ? 12.058 10.667 -9.952 1.00 69.25 102 GLY A C 1
ATOM 790 O O . GLY A 1 102 ? 11.235 11.212 -9.219 1.00 69.25 102 GLY A O 1
ATOM 791 N N . ALA A 1 103 ? 12.486 11.236 -11.083 1.00 75.69 103 ALA A N 1
ATOM 792 C CA . ALA A 1 103 ? 12.013 12.536 -11.555 1.00 75.69 103 ALA A CA 1
ATOM 793 C C . ALA A 1 103 ? 10.517 12.513 -11.896 1.00 75.69 103 ALA A C 1
ATOM 795 O O . ALA A 1 103 ? 9.791 13.433 -11.531 1.00 75.69 103 ALA A O 1
ATOM 796 N N . LEU A 1 104 ? 10.032 11.447 -12.536 1.00 70.31 104 LEU A N 1
ATOM 797 C CA . LEU A 1 104 ? 8.614 11.267 -12.832 1.00 70.31 104 LEU A CA 1
ATOM 798 C C . LEU A 1 104 ? 7.783 11.172 -11.552 1.00 70.31 104 LEU A C 1
ATOM 800 O O . LEU A 1 104 ? 6.767 11.850 -11.441 1.00 70.31 104 LEU A O 1
ATOM 804 N N . LEU A 1 105 ? 8.224 10.376 -10.574 1.00 67.00 105 LEU A N 1
ATOM 805 C CA . LEU A 1 105 ? 7.582 10.306 -9.263 1.00 67.00 105 LEU A CA 1
ATOM 806 C C . LEU A 1 105 ? 7.542 11.686 -8.605 1.00 67.00 105 LEU A C 1
ATOM 808 O O . LEU A 1 105 ? 6.495 12.092 -8.113 1.00 67.00 105 LEU A O 1
ATOM 812 N N . MET A 1 106 ? 8.640 12.440 -8.659 1.00 72.12 106 MET A N 1
ATOM 813 C CA . MET A 1 106 ? 8.709 13.799 -8.123 1.00 72.12 106 MET A CA 1
ATOM 814 C C . MET A 1 106 ? 7.731 14.747 -8.836 1.00 72.12 106 MET A C 1
ATOM 816 O O . MET A 1 106 ? 7.022 15.502 -8.176 1.00 72.12 106 MET A O 1
ATOM 820 N N . ILE A 1 107 ? 7.628 14.664 -10.166 1.00 72.19 107 ILE A N 1
ATOM 821 C CA . ILE A 1 107 ? 6.672 15.435 -10.973 1.00 72.19 107 ILE A CA 1
ATOM 822 C C . ILE A 1 107 ? 5.230 15.050 -10.630 1.00 72.19 107 ILE A C 1
ATOM 824 O O . ILE A 1 107 ? 4.400 15.933 -10.442 1.00 72.19 107 ILE A O 1
ATOM 828 N N . ILE A 1 108 ? 4.921 13.758 -10.507 1.00 66.50 108 ILE A N 1
ATOM 829 C CA . ILE A 1 108 ? 3.585 13.279 -10.128 1.00 66.50 108 ILE A CA 1
ATOM 830 C C . ILE A 1 108 ? 3.225 13.782 -8.726 1.00 66.50 108 ILE A C 1
ATOM 832 O O . ILE A 1 108 ? 2.118 14.272 -8.524 1.00 66.50 108 ILE A O 1
ATOM 836 N N . ILE A 1 109 ? 4.161 13.735 -7.777 1.00 65.44 109 ILE A N 1
ATOM 837 C CA . ILE A 1 109 ? 3.962 14.249 -6.416 1.00 65.44 109 ILE A CA 1
ATOM 838 C C . ILE A 1 109 ? 3.732 15.769 -6.429 1.00 65.44 109 ILE A C 1
ATOM 840 O O . ILE A 1 109 ? 2.843 16.258 -5.734 1.00 65.44 109 ILE A O 1
ATOM 844 N N . LEU A 1 110 ? 4.492 16.515 -7.237 1.00 67.31 110 LEU A N 1
ATOM 845 C CA . LEU A 1 110 ? 4.354 17.970 -7.373 1.00 67.31 110 LEU A CA 1
ATOM 846 C C . LEU A 1 110 ? 3.048 18.380 -8.066 1.00 67.31 110 LEU A C 1
ATOM 848 O O . LEU A 1 110 ? 2.432 19.370 -7.675 1.00 67.31 110 LEU A O 1
ATOM 852 N N . LEU A 1 111 ? 2.615 17.632 -9.082 1.00 62.81 111 LEU A N 1
ATOM 853 C CA . LEU A 1 111 ? 1.388 17.908 -9.834 1.00 62.81 111 LEU A CA 1
ATOM 854 C C . LEU A 1 111 ? 0.130 17.405 -9.113 1.00 62.81 111 LEU A C 1
ATOM 856 O O . LEU A 1 111 ? -0.952 17.958 -9.316 1.00 62.81 111 LEU A O 1
ATOM 860 N N . MET A 1 112 ? 0.244 16.370 -8.276 1.00 59.94 112 MET A N 1
ATOM 861 C CA . MET A 1 112 ? -0.884 15.713 -7.603 1.00 59.94 112 MET A CA 1
ATOM 862 C C . MET A 1 112 ? -0.673 15.573 -6.077 1.00 59.94 112 MET A C 1
ATOM 864 O O . MET A 1 112 ? -0.873 14.488 -5.524 1.00 59.94 112 MET A O 1
ATOM 868 N N . PRO A 1 113 ? -0.354 16.663 -5.345 1.00 54.09 113 PRO A N 1
ATOM 869 C CA . PRO A 1 113 ? 0.017 16.613 -3.924 1.00 54.09 113 PRO A CA 1
ATOM 870 C C . PRO A 1 113 ? -1.139 16.216 -2.993 1.00 54.09 113 PRO A C 1
ATOM 872 O O . PRO A 1 113 ? -0.914 15.789 -1.865 1.00 54.09 113 PRO A O 1
ATOM 875 N N . GLN A 1 114 ? -2.389 16.343 -3.452 1.00 54.12 114 GLN A N 1
ATOM 876 C CA . GLN A 1 114 ? -3.584 15.939 -2.696 1.00 54.12 114 GLN A CA 1
ATOM 877 C C . GLN A 1 114 ? -4.019 14.493 -2.972 1.00 54.12 114 GLN A C 1
ATOM 879 O O . GLN A 1 114 ? -5.052 14.046 -2.467 1.00 54.12 114 GLN A O 1
ATOM 884 N N . GLY A 1 115 ? -3.256 13.766 -3.789 1.00 58.91 115 GLY A N 1
ATOM 885 C CA . GLY A 1 115 ? -3.533 12.379 -4.104 1.00 58.91 115 GLY A CA 1
ATOM 886 C C . GLY A 1 115 ? -4.642 12.139 -5.128 1.00 58.91 115 GLY A C 1
ATOM 887 O O . GLY A 1 115 ? -5.445 13.021 -5.437 1.00 58.91 115 GLY A O 1
ATOM 888 N N . ALA A 1 116 ? -4.719 10.912 -5.647 1.00 59.25 116 ALA A N 1
ATOM 889 C CA . ALA A 1 116 ? -5.735 10.457 -6.598 1.00 59.25 116 ALA A CA 1
ATOM 890 C C . ALA A 1 116 ? -7.170 10.627 -6.057 1.00 59.25 116 ALA A C 1
ATOM 892 O O . ALA A 1 116 ? -8.106 10.858 -6.828 1.00 59.25 116 ALA A O 1
ATOM 893 N N . ILE A 1 117 ? -7.343 10.618 -4.726 1.00 53.81 117 ILE A N 1
ATOM 894 C CA . ILE A 1 117 ? -8.631 10.891 -4.073 1.00 53.81 117 ILE A CA 1
ATOM 895 C C . ILE A 1 117 ? -9.182 12.280 -4.421 1.00 53.81 117 ILE A C 1
ATOM 897 O O . ILE A 1 117 ? -10.400 12.463 -4.464 1.00 53.81 117 ILE A O 1
ATOM 901 N N . SER A 1 118 ? -8.311 13.265 -4.674 1.00 54.75 118 SER A N 1
ATOM 902 C CA . SER A 1 118 ? -8.719 14.634 -5.005 1.00 54.75 118 SER A CA 1
ATOM 903 C C . SER A 1 118 ? -9.388 14.709 -6.381 1.00 54.75 118 SER A C 1
ATOM 905 O O . SER A 1 118 ? -10.394 15.399 -6.536 1.00 54.75 118 SER A O 1
ATOM 907 N N . ILE A 1 119 ? -8.912 13.923 -7.352 1.00 57.84 119 ILE A N 1
ATOM 908 C CA . ILE A 1 119 ? -9.479 13.827 -8.704 1.00 57.84 119 ILE A CA 1
ATOM 909 C C . ILE A 1 119 ? -10.801 13.080 -8.687 1.00 57.84 119 ILE A C 1
ATOM 911 O O . ILE A 1 119 ? -11.767 13.557 -9.276 1.00 57.84 119 ILE A O 1
ATOM 915 N N . VAL A 1 120 ? -10.886 11.973 -7.946 1.00 57.22 120 VAL A N 1
ATOM 916 C CA . VAL A 1 120 ? -12.138 11.217 -7.800 1.00 57.22 120 VAL A CA 1
ATOM 917 C C . VAL A 1 120 ? -13.198 12.058 -7.082 1.00 57.22 120 VAL A C 1
ATOM 919 O O . VAL A 1 120 ? -14.334 12.133 -7.542 1.00 57.22 120 VAL A O 1
ATOM 922 N N . ARG A 1 121 ? -12.837 12.791 -6.018 1.00 58.50 121 ARG A N 1
ATOM 923 C CA . ARG A 1 121 ? -13.757 13.737 -5.356 1.00 58.50 121 ARG A CA 1
ATOM 924 C C . ARG A 1 121 ? -14.202 14.872 -6.280 1.00 58.50 121 ARG A C 1
ATOM 926 O O . ARG A 1 121 ? -15.353 15.295 -6.192 1.00 58.50 121 ARG A O 1
ATOM 933 N N . ARG A 1 122 ? -13.319 15.369 -7.151 1.00 60.28 122 ARG A N 1
ATOM 934 C CA . ARG A 1 122 ? -13.629 16.448 -8.103 1.00 60.28 122 ARG A CA 1
ATOM 935 C C . ARG A 1 122 ? -14.521 15.959 -9.248 1.00 60.28 122 ARG A C 1
ATOM 937 O O . ARG A 1 122 ? -15.478 16.650 -9.572 1.00 60.28 122 ARG A O 1
ATOM 944 N N . LEU A 1 123 ? -14.284 14.754 -9.769 1.00 57.38 123 LEU A N 1
ATOM 945 C CA . LEU A 1 123 ? -15.131 14.075 -10.761 1.00 57.38 123 LEU A CA 1
ATOM 946 C C . LEU A 1 123 ? -16.519 13.739 -10.208 1.00 57.38 123 LEU A C 1
ATOM 948 O O . LEU A 1 123 ? -17.516 14.028 -10.859 1.00 57.38 123 LEU A O 1
ATOM 952 N N . ILE A 1 124 ? -16.600 13.202 -8.987 1.00 59.75 124 ILE A N 1
ATOM 953 C CA . ILE A 1 124 ? -17.886 12.916 -8.331 1.00 59.75 124 ILE A CA 1
ATOM 954 C C . ILE A 1 124 ? -18.662 14.213 -8.071 1.00 59.75 124 ILE A C 1
ATOM 956 O O . ILE A 1 124 ? -19.876 14.229 -8.237 1.00 59.75 124 ILE A O 1
ATOM 960 N N . LYS A 1 125 ? -17.990 15.314 -7.703 1.00 54.72 125 LYS A N 1
ATOM 961 C CA . LYS A 1 125 ? -18.642 16.631 -7.593 1.00 54.72 125 LYS A CA 1
ATOM 962 C C . LYS A 1 125 ? -19.147 17.154 -8.937 1.00 54.72 125 LYS A C 1
ATOM 964 O O . LYS A 1 125 ? -20.189 17.792 -8.958 1.00 54.72 125 LYS A O 1
ATOM 969 N N . TRP A 1 126 ? -18.422 16.893 -10.021 1.00 55.78 126 TRP A N 1
ATOM 970 C CA . TRP A 1 126 ? -18.786 17.341 -11.366 1.00 55.78 126 TRP A CA 1
ATOM 971 C C . TRP A 1 126 ? -19.956 16.541 -11.955 1.00 55.78 126 TRP A C 1
ATOM 973 O O . TRP A 1 126 ? -20.795 17.112 -12.624 1.00 55.78 126 TRP A O 1
ATOM 983 N N . LEU A 1 127 ? -20.060 15.245 -11.639 1.00 61.88 127 LEU A N 1
ATOM 984 C CA . LEU A 1 127 ? -21.195 14.381 -12.005 1.00 61.88 127 LEU A CA 1
ATOM 985 C C . LEU A 1 127 ? -22.464 14.623 -11.173 1.00 61.88 127 LEU A C 1
ATOM 987 O O . LEU A 1 127 ? -23.532 14.129 -11.525 1.00 61.88 127 LEU A O 1
ATOM 991 N N . LYS A 1 128 ? -22.340 15.311 -10.034 1.00 53.38 128 LYS A N 1
ATOM 992 C CA . LYS A 1 128 ? -23.456 15.641 -9.135 1.00 53.38 128 LYS A CA 1
ATOM 993 C C . LYS A 1 128 ? -2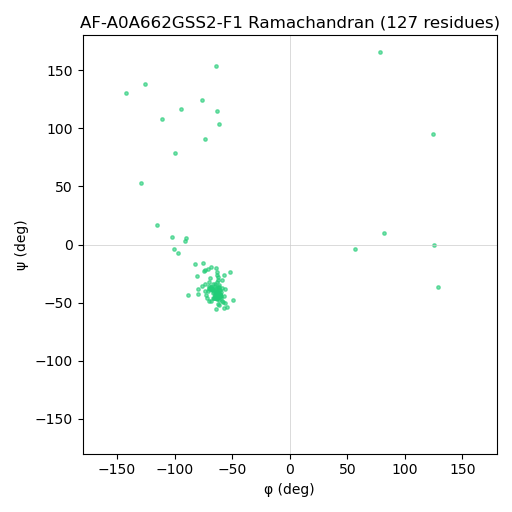3.919 17.100 -9.269 1.00 53.38 128 LYS A C 1
ATOM 995 O O . LYS A 1 128 ? -24.744 17.531 -8.465 1.00 53.38 128 LYS A O 1
ATOM 1000 N N . SER A 1 129 ? -23.367 17.830 -10.241 1.00 41.38 129 SER A N 1
ATOM 1001 C CA . SER A 1 129 ? -23.792 19.158 -10.699 1.00 41.38 129 SER A CA 1
ATOM 1002 C C . SER A 1 129 ? -24.327 19.060 -12.120 1.00 41.38 129 SER A C 1
ATOM 1004 O O . SER A 1 129 ? -25.048 20.010 -12.488 1.00 41.38 129 SER A O 1
#

Radius of gyration: 19.28 Å; Cα contacts (8 Å, |Δi|>4): 68; chains: 1; bounding box: 45×36×54 Å

Sequence (129 aa):
REDEVAARSVGINTVLVKIVAFMLSAILNSIAGFLYVTYIRYIDPYVAFGLDISLIQALLTIMGGAGTVWGPVLGTVILIPLLELFRVYFVKFSGINYMLHGALLMIIILLMPQGAISIVRRLIKWLKS

Secondary structure (DSSP, 8-state):
-HHHHHHHHTT--HHHHHHHHHHHHHHHHHHHHHHHHHHH----HHHHT-HHHHHHHHHHHHHHHTT-THHHHHHHHHHHHHHHHHHHHHTTSTTTHHHHHHHHHHHHHHH-TT-HHHHHHHHHHHHT-

pLDDT: mean 72.25, std 11.23, range [41.38, 95.38]